Protein AF-A0A366HQK6-F1 (afdb_monomer_lite)

Structure (mmCIF, N/CA/C/O backbone):
data_AF-A0A366HQK6-F1
#
_entry.id   AF-A0A366HQK6-F1
#
loop_
_atom_site.group_PDB
_atom_site.id
_atom_site.type_symbol
_atom_site.label_atom_id
_atom_site.label_alt_id
_atom_site.label_comp_id
_atom_site.label_asym_id
_atom_site.label_entity_id
_atom_site.label_seq_id
_atom_site.pdbx_PDB_ins_code
_atom_site.Cartn_x
_atom_site.Cartn_y
_atom_site.Cartn_z
_atom_site.occupancy
_atom_site.B_iso_or_equiv
_atom_site.auth_seq_id
_atom_site.auth_comp_id
_atom_site.auth_asym_id
_atom_site.auth_atom_id
_atom_site.pdbx_PDB_model_num
ATOM 1 N N . MET A 1 1 ? 49.788 7.427 -5.543 1.00 48.91 1 MET A N 1
ATOM 2 C CA . MET A 1 1 ? 49.416 6.177 -6.242 1.00 48.91 1 MET A CA 1
ATOM 3 C C . MET A 1 1 ? 48.015 6.370 -6.822 1.00 48.91 1 MET A C 1
ATOM 5 O O . MET A 1 1 ? 47.086 6.552 -6.049 1.00 48.91 1 MET A O 1
ATOM 9 N N . ARG A 1 2 ? 47.862 6.498 -8.149 1.00 51.28 2 ARG A N 1
ATOM 10 C CA . ARG A 1 2 ? 46.547 6.696 -8.795 1.00 51.28 2 ARG A CA 1
ATOM 11 C C . ARG A 1 2 ? 45.947 5.321 -9.098 1.00 51.28 2 ARG A C 1
ATOM 13 O O . ARG A 1 2 ? 46.596 4.526 -9.769 1.00 51.28 2 ARG A O 1
ATOM 20 N N . LEU A 1 3 ? 44.752 5.033 -8.581 1.00 44.16 3 LEU A N 1
ATOM 21 C CA . LEU A 1 3 ? 44.033 3.795 -8.894 1.00 44.16 3 LEU A CA 1
ATOM 22 C C . LEU A 1 3 ? 43.680 3.768 -10.392 1.00 44.16 3 LEU A C 1
ATOM 24 O O . LEU A 1 3 ? 43.263 4.798 -10.931 1.00 44.16 3 LEU A O 1
ATOM 28 N N . PRO A 1 4 ? 43.839 2.625 -11.078 1.00 63.16 4 PRO A N 1
ATOM 29 C CA . PRO A 1 4 ? 43.526 2.535 -12.494 1.00 63.16 4 PRO A CA 1
ATOM 30 C C . PRO A 1 4 ? 42.013 2.716 -12.714 1.00 63.16 4 PRO A C 1
ATOM 32 O O . PRO A 1 4 ? 41.204 2.252 -11.904 1.00 63.16 4 PRO A O 1
ATOM 35 N N . PRO A 1 5 ? 41.597 3.358 -13.819 1.00 60.41 5 PRO A N 1
ATOM 36 C CA . PRO A 1 5 ? 40.199 3.718 -14.073 1.00 60.41 5 PRO A CA 1
ATOM 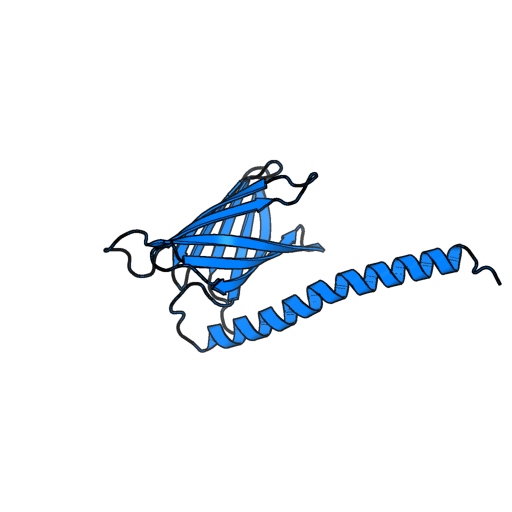37 C C . PRO A 1 5 ? 39.245 2.512 -14.111 1.00 60.41 5 PRO A C 1
ATOM 39 O O . PRO A 1 5 ? 38.062 2.658 -13.811 1.00 60.41 5 PRO A O 1
ATOM 42 N N . ALA A 1 6 ? 39.750 1.310 -14.409 1.00 58.94 6 ALA A N 1
ATOM 43 C CA . ALA A 1 6 ? 38.991 0.063 -14.321 1.00 58.94 6 ALA A CA 1
ATOM 44 C C . ALA A 1 6 ? 38.629 -0.322 -12.871 1.00 58.94 6 ALA A C 1
ATOM 46 O O . ALA A 1 6 ? 37.497 -0.733 -12.630 1.00 58.94 6 ALA A O 1
ATOM 47 N N . LEU A 1 7 ? 39.529 -0.118 -11.897 1.00 58.41 7 LEU A N 1
ATOM 48 C CA . LEU A 1 7 ? 39.236 -0.349 -10.475 1.00 58.41 7 LEU A CA 1
ATOM 49 C C . LEU A 1 7 ? 38.257 0.693 -9.919 1.00 58.41 7 LEU A C 1
ATOM 51 O O . LEU A 1 7 ? 37.382 0.335 -9.140 1.00 58.41 7 LEU A O 1
ATOM 55 N N . LEU A 1 8 ? 38.332 1.956 -10.358 1.00 58.47 8 LEU A N 1
ATOM 56 C CA . LEU A 1 8 ? 37.327 2.966 -9.991 1.00 58.47 8 LEU A CA 1
ATOM 57 C C . LEU A 1 8 ? 35.930 2.627 -10.537 1.00 58.47 8 LEU A C 1
ATOM 59 O O . LEU A 1 8 ? 34.942 2.807 -9.828 1.00 58.47 8 LEU A O 1
ATOM 63 N N . ARG A 1 9 ? 35.834 2.105 -11.769 1.00 57.88 9 ARG A N 1
ATOM 64 C CA . ARG A 1 9 ? 34.563 1.645 -12.360 1.00 57.88 9 ARG A CA 1
ATOM 65 C C . ARG A 1 9 ? 34.004 0.411 -11.649 1.00 57.88 9 ARG A C 1
ATOM 67 O O . ARG A 1 9 ? 32.801 0.353 -11.409 1.00 57.88 9 ARG A O 1
ATOM 74 N N . LEU A 1 10 ? 34.867 -0.533 -11.268 1.00 57.75 10 LEU A N 1
ATOM 75 C CA . LEU A 1 10 ? 34.478 -1.733 -10.523 1.00 57.75 10 LEU A CA 1
ATOM 76 C C . LEU A 1 10 ? 33.987 -1.387 -9.107 1.00 57.75 10 LEU A C 1
ATOM 78 O O . LEU A 1 10 ? 32.934 -1.862 -8.689 1.00 57.75 10 LEU A O 1
ATOM 82 N N . CYS A 1 11 ? 34.694 -0.500 -8.399 1.00 58.09 11 CYS A N 1
ATOM 83 C CA . CYS A 1 11 ? 34.277 -0.008 -7.086 1.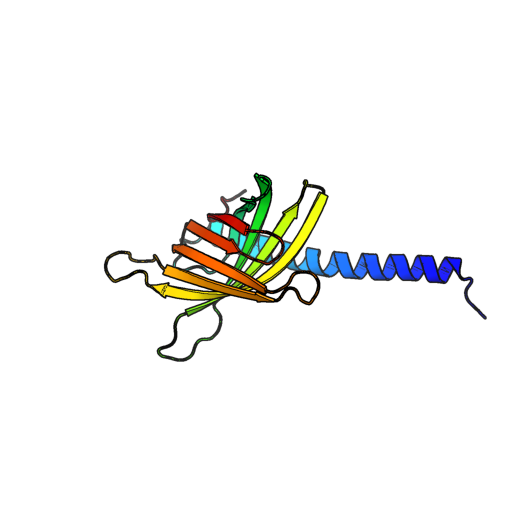00 58.09 11 CYS A CA 1
ATOM 84 C C . CYS A 1 11 ? 32.974 0.800 -7.164 1.00 58.09 11 CYS A C 1
ATOM 86 O O . CYS A 1 11 ? 32.103 0.624 -6.318 1.00 58.09 11 CYS A O 1
ATOM 88 N N . GLY A 1 12 ? 32.800 1.634 -8.195 1.00 59.91 12 GLY A N 1
ATOM 89 C CA . GLY A 1 12 ? 31.551 2.364 -8.428 1.00 59.91 12 GLY A CA 1
ATOM 90 C C . GLY A 1 12 ? 30.353 1.433 -8.654 1.00 59.91 12 GLY A C 1
ATOM 91 O O . GLY A 1 12 ? 29.305 1.623 -8.043 1.00 59.91 12 GLY A O 1
ATOM 92 N N . ALA A 1 13 ? 30.519 0.381 -9.463 1.00 60.75 13 ALA A N 1
ATOM 93 C CA . ALA A 1 13 ? 29.477 -0.622 -9.698 1.00 60.75 13 ALA A CA 1
ATOM 94 C C . ALA A 1 13 ? 29.137 -1.440 -8.435 1.00 60.75 13 ALA A C 1
ATOM 96 O O . ALA A 1 13 ? 27.965 -1.717 -8.170 1.00 60.75 13 ALA A O 1
ATOM 97 N N . LEU A 1 14 ? 30.143 -1.783 -7.622 1.00 59.16 14 LEU A N 1
ATOM 98 C CA . LEU A 1 14 ? 29.962 -2.466 -6.337 1.00 59.16 14 LEU A CA 1
ATOM 99 C C . LEU A 1 14 ? 29.201 -1.598 -5.328 1.00 59.16 14 LEU A C 1
ATOM 101 O O . LEU A 1 14 ? 28.241 -2.074 -4.727 1.00 59.16 14 LEU A O 1
ATOM 105 N N . VAL A 1 15 ? 29.562 -0.320 -5.183 1.00 59.31 15 VAL A N 1
ATOM 106 C CA . VAL A 1 15 ? 28.883 0.606 -4.259 1.00 59.31 15 VAL A CA 1
ATOM 107 C C . VAL A 1 15 ? 27.410 0.787 -4.637 1.00 59.31 15 VAL A C 1
ATOM 109 O O . VAL A 1 15 ? 26.548 0.662 -3.770 1.00 59.31 15 VAL A O 1
ATOM 112 N N . VAL A 1 16 ? 27.101 0.977 -5.926 1.00 57.09 16 VAL A N 1
ATOM 113 C CA . VAL A 1 16 ? 25.710 1.087 -6.413 1.00 57.09 16 VAL A CA 1
ATOM 114 C C . VAL A 1 16 ? 24.915 -0.201 -6.153 1.00 57.09 16 VAL A C 1
ATOM 116 O O . VAL A 1 16 ? 23.758 -0.139 -5.734 1.00 57.09 16 VAL A O 1
ATOM 119 N N . SER A 1 17 ? 25.541 -1.370 -6.322 1.00 57.50 17 SER A N 1
ATOM 120 C CA . SER A 1 17 ? 24.903 -2.671 -6.065 1.00 57.50 17 SER A CA 1
ATOM 121 C C . SER A 1 17 ? 24.591 -2.890 -4.576 1.00 57.50 17 SER A C 1
ATOM 123 O O . SER A 1 17 ? 23.511 -3.376 -4.236 1.00 57.50 17 SER A O 1
ATOM 125 N N . PHE A 1 18 ? 25.484 -2.472 -3.671 1.00 49.62 18 PHE A N 1
ATOM 126 C CA . PHE A 1 18 ? 25.254 -2.550 -2.222 1.00 49.62 18 PHE A CA 1
ATOM 127 C C . PHE A 1 18 ? 24.154 -1.592 -1.736 1.00 49.62 18 PHE A C 1
ATOM 129 O O . PHE A 1 18 ? 23.391 -1.942 -0.833 1.00 49.62 18 PHE A O 1
ATOM 136 N N . SER A 1 19 ? 24.021 -0.407 -2.343 1.00 52.16 19 SER A N 1
ATOM 137 C CA . SER A 1 19 ? 22.973 0.557 -1.978 1.00 52.16 19 SER A CA 1
ATOM 138 C C . SER A 1 19 ? 21.562 0.057 -2.321 1.00 52.16 19 SER A C 1
ATOM 140 O O . SER A 1 19 ? 20.643 0.211 -1.517 1.00 52.16 19 SER A O 1
ATOM 142 N N . LEU A 1 20 ? 21.389 -0.591 -3.478 1.00 52.28 20 LEU A N 1
ATOM 143 C CA . LEU A 1 20 ? 20.091 -1.108 -3.940 1.00 52.28 20 LEU A CA 1
ATOM 144 C C . LEU A 1 20 ? 19.616 -2.337 -3.141 1.00 52.28 20 LEU A C 1
ATOM 146 O O . LEU A 1 20 ? 18.420 -2.487 -2.873 1.00 52.28 20 LEU A O 1
ATOM 150 N N . ALA A 1 21 ? 20.547 -3.196 -2.709 1.00 57.47 21 ALA A N 1
ATOM 151 C CA . ALA A 1 21 ? 20.232 -4.360 -1.881 1.00 57.47 21 ALA A CA 1
ATOM 152 C C . ALA A 1 21 ? 19.707 -3.959 -0.490 1.00 57.47 21 ALA A C 1
ATOM 154 O O . ALA A 1 21 ? 18.772 -4.578 0.022 1.00 57.47 21 ALA A O 1
ATOM 155 N N . SER A 1 22 ? 20.254 -2.892 0.101 1.00 59.75 22 SER A N 1
ATOM 156 C CA . SER A 1 22 ? 19.903 -2.442 1.455 1.00 59.75 22 SER A CA 1
ATOM 157 C C . SER A 1 22 ? 18.419 -2.067 1.599 1.00 59.75 22 SER A C 1
ATOM 159 O O . SER A 1 22 ? 17.740 -2.524 2.523 1.00 59.75 22 SER A O 1
ATOM 161 N N . CYS A 1 23 ? 17.868 -1.323 0.632 1.00 64.50 23 CYS A N 1
ATOM 162 C CA . CYS A 1 23 ? 16.454 -0.927 0.631 1.00 64.50 23 CYS A CA 1
ATOM 163 C C . CYS A 1 23 ? 15.504 -2.133 0.538 1.00 64.50 23 CYS A C 1
ATOM 165 O O . CYS A 1 23 ? 14.473 -2.174 1.215 1.00 64.50 23 CYS A O 1
ATOM 167 N N . SER A 1 24 ? 15.870 -3.135 -0.265 1.00 76.19 24 SER A N 1
ATOM 168 C CA . SER A 1 24 ? 15.061 -4.342 -0.465 1.00 76.19 24 SER A CA 1
ATOM 169 C C . SER A 1 24 ? 15.144 -5.301 0.726 1.00 76.19 24 SER A C 1
ATOM 171 O O . SER A 1 24 ? 14.148 -5.931 1.081 1.00 76.19 24 SER A O 1
ATOM 173 N N . ILE A 1 25 ? 16.303 -5.403 1.385 1.00 80.88 25 ILE A N 1
ATOM 174 C CA . ILE A 1 25 ? 16.481 -6.238 2.585 1.00 80.88 25 ILE A CA 1
ATOM 175 C C . ILE A 1 25 ? 15.621 -5.713 3.740 1.00 80.88 25 ILE A C 1
ATOM 177 O O . ILE A 1 25 ? 14.887 -6.491 4.353 1.00 80.88 25 ILE A O 1
ATOM 181 N N . GLY A 1 26 ? 15.666 -4.401 4.003 1.00 89.31 26 GLY A N 1
ATOM 182 C CA . GLY A 1 26 ? 14.861 -3.777 5.055 1.00 89.31 26 GLY A CA 1
ATOM 183 C C . GLY A 1 26 ? 13.365 -4.000 4.836 1.00 89.31 26 GLY A C 1
ATOM 184 O O . GLY A 1 26 ? 12.679 -4.500 5.724 1.00 89.31 26 GLY A O 1
ATOM 185 N N . TYR A 1 27 ? 12.880 -3.736 3.618 1.00 93.00 27 TYR A N 1
ATOM 186 C CA . TYR A 1 27 ? 11.480 -3.971 3.265 1.00 93.00 27 TYR A CA 1
ATOM 187 C C . TYR A 1 27 ? 11.056 -5.428 3.460 1.00 93.00 27 TYR A C 1
ATOM 189 O O . TYR A 1 27 ? 10.026 -5.691 4.069 1.00 93.00 27 TYR A O 1
ATOM 197 N N . ASN A 1 28 ? 11.844 -6.387 2.967 1.00 92.88 28 ASN A N 1
ATOM 198 C CA . ASN A 1 28 ? 11.486 -7.802 3.048 1.00 92.88 28 ASN A CA 1
ATOM 199 C C . ASN A 1 28 ? 11.421 -8.316 4.490 1.00 92.88 28 ASN A C 1
ATOM 201 O O . ASN A 1 28 ? 10.573 -9.152 4.801 1.00 92.88 28 ASN A O 1
ATOM 205 N N . ARG A 1 29 ? 12.301 -7.829 5.370 1.00 94.00 29 ARG A N 1
ATOM 206 C CA . ARG A 1 29 ? 12.242 -8.146 6.801 1.00 94.00 29 ARG A CA 1
ATOM 207 C C . ARG A 1 29 ? 10.959 -7.594 7.423 1.00 94.00 29 ARG A C 1
ATOM 209 O O . ARG A 1 29 ? 10.231 -8.352 8.057 1.00 94.00 29 ARG A O 1
ATOM 216 N N . ASP A 1 30 ? 10.672 -6.312 7.204 1.00 95.25 30 ASP A N 1
ATOM 217 C CA . ASP A 1 30 ? 9.486 -5.653 7.761 1.00 95.25 30 ASP A CA 1
ATOM 218 C C . ASP A 1 30 ? 8.193 -6.302 7.227 1.00 95.25 30 ASP A C 1
ATOM 220 O O . ASP A 1 30 ? 7.245 -6.527 7.976 1.00 95.25 30 ASP A O 1
ATOM 224 N N . TRP A 1 31 ? 8.186 -6.689 5.947 1.00 95.62 31 TRP A N 1
ATOM 225 C CA . TRP A 1 31 ? 7.087 -7.408 5.302 1.00 95.62 31 TRP A CA 1
ATOM 226 C C . TRP A 1 31 ? 6.810 -8.752 5.974 1.00 95.62 31 TRP A C 1
ATOM 228 O O . TRP A 1 31 ? 5.660 -9.057 6.275 1.00 95.62 31 TRP A O 1
ATOM 238 N N . LYS A 1 32 ? 7.851 -9.559 6.222 1.00 93.94 32 LYS A N 1
ATOM 239 C CA . LYS A 1 32 ? 7.702 -10.861 6.892 1.00 93.94 32 LYS A CA 1
ATOM 240 C C . LYS A 1 32 ? 7.116 -10.704 8.293 1.00 93.94 32 LYS A C 1
ATOM 242 O O . LYS A 1 32 ? 6.238 -11.477 8.658 1.00 93.94 32 LYS A O 1
ATOM 247 N N . ALA A 1 33 ? 7.580 -9.708 9.047 1.00 92.94 33 ALA A N 1
ATOM 248 C CA . ALA A 1 33 ? 7.062 -9.426 10.381 1.00 92.94 33 ALA A CA 1
ATOM 249 C C . ALA A 1 33 ? 5.579 -9.021 10.337 1.00 92.94 33 ALA A C 1
ATOM 251 O O . ALA A 1 33 ? 4.765 -9.617 11.034 1.00 92.94 33 ALA A O 1
ATOM 252 N N . ALA A 1 34 ? 5.215 -8.072 9.469 1.00 93.81 34 ALA A N 1
ATOM 253 C CA . ALA A 1 34 ? 3.831 -7.624 9.323 1.00 93.81 34 ALA A CA 1
ATOM 254 C C . ALA A 1 34 ? 2.894 -8.752 8.849 1.00 93.81 34 ALA A C 1
ATOM 256 O O . ALA A 1 34 ? 1.807 -8.923 9.392 1.00 93.81 34 ALA A O 1
ATOM 257 N N . ALA A 1 35 ? 3.330 -9.563 7.879 1.00 92.75 35 ALA A N 1
ATOM 258 C CA . ALA A 1 35 ? 2.537 -10.677 7.363 1.00 92.75 35 ALA A CA 1
ATOM 259 C C . ALA A 1 35 ? 2.335 -11.797 8.398 1.00 92.75 35 ALA A C 1
ATOM 261 O O . ALA A 1 35 ? 1.270 -12.405 8.429 1.00 92.75 35 ALA A O 1
ATOM 262 N N . ALA A 1 36 ? 3.328 -12.062 9.255 1.00 89.38 36 ALA A N 1
ATOM 263 C CA . ALA A 1 36 ? 3.194 -13.040 10.335 1.00 89.38 36 ALA A CA 1
ATOM 264 C C . ALA A 1 36 ? 2.182 -12.588 11.401 1.00 89.38 36 ALA A C 1
ATOM 266 O O . ALA A 1 36 ? 1.380 -13.396 11.864 1.00 89.38 36 ALA A O 1
ATOM 267 N N . THR A 1 37 ? 2.180 -11.300 11.757 1.00 85.19 37 THR A N 1
ATOM 268 C CA . THR A 1 37 ? 1.192 -10.731 12.685 1.00 85.19 37 THR A CA 1
ATOM 269 C C . THR A 1 37 ? -0.229 -10.859 12.132 1.00 85.19 37 THR A C 1
ATOM 271 O O . THR A 1 37 ? -1.100 -11.409 12.808 1.00 85.19 37 THR A O 1
ATOM 274 N N . ASP A 1 38 ? -0.453 -10.441 10.882 1.00 85.06 38 ASP A N 1
ATOM 275 C CA . ASP A 1 38 ? -1.776 -10.480 10.238 1.00 85.06 38 ASP A CA 1
ATOM 276 C C . ASP A 1 38 ? -2.310 -11.906 10.030 1.00 85.06 38 ASP A C 1
ATOM 278 O O . ASP A 1 38 ? -3.518 -12.107 9.947 1.00 85.06 38 ASP A O 1
ATOM 282 N N . ALA A 1 39 ? -1.433 -12.913 9.981 1.00 79.19 39 ALA A N 1
ATOM 283 C CA . ALA A 1 39 ? -1.841 -14.315 9.910 1.00 79.19 39 ALA A CA 1
ATOM 284 C C . ALA A 1 39 ? -2.485 -14.835 11.210 1.00 79.19 39 ALA A C 1
ATOM 286 O O . ALA A 1 39 ? -3.139 -15.876 11.192 1.00 79.19 39 ALA A O 1
ATOM 287 N N . THR A 1 40 ? -2.288 -14.143 12.336 1.00 78.12 40 THR A N 1
ATOM 288 C CA . THR A 1 40 ? -2.720 -14.612 13.666 1.00 78.12 40 THR A CA 1
ATOM 289 C C . THR A 1 40 ? -3.762 -13.719 14.328 1.00 78.12 40 THR A C 1
ATOM 291 O O . THR A 1 40 ? -4.499 -14.184 15.196 1.00 78.12 40 THR A O 1
ATOM 294 N N . LEU A 1 41 ? -3.850 -12.452 13.923 1.00 79.94 41 LEU A N 1
ATOM 295 C CA . LEU A 1 41 ? -4.757 -11.473 14.509 1.00 79.94 41 LEU A CA 1
ATOM 296 C C . LEU A 1 41 ? -5.867 -11.105 13.531 1.00 79.94 41 LEU A C 1
ATOM 298 O O . LEU A 1 41 ? -5.633 -10.914 12.340 1.00 79.94 41 LEU A O 1
ATOM 302 N N . LEU A 1 42 ? -7.084 -10.942 14.053 1.00 83.94 42 LEU A N 1
ATOM 303 C CA . LEU A 1 42 ? -8.167 -10.357 13.272 1.00 83.94 42 LEU A CA 1
ATOM 304 C C . LEU A 1 42 ? -7.844 -8.877 13.001 1.00 83.94 42 LEU A C 1
ATOM 306 O O . LEU A 1 42 ? -7.634 -8.122 13.958 1.00 83.94 42 LEU A O 1
ATOM 310 N N . PRO A 1 43 ? -7.811 -8.438 11.731 1.00 85.25 43 PRO A N 1
ATOM 311 C CA . PRO A 1 43 ? -7.507 -7.056 11.416 1.00 85.25 43 PRO A CA 1
ATOM 312 C C . PRO A 1 43 ? -8.659 -6.154 11.859 1.00 85.25 43 PRO A C 1
ATOM 314 O O . PRO A 1 43 ? -9.824 -6.404 11.548 1.00 85.25 43 PRO A O 1
ATOM 317 N N . LYS A 1 44 ? -8.314 -5.091 12.585 1.00 87.81 44 LYS A N 1
ATOM 318 C CA . LYS A 1 44 ? -9.260 -4.114 13.152 1.00 87.81 44 LYS A CA 1
ATOM 319 C C . LYS A 1 44 ? -9.320 -2.801 12.364 1.00 87.81 44 LYS A C 1
ATOM 321 O O . LYS A 1 44 ? -10.306 -2.078 12.439 1.00 87.81 44 LYS A O 1
ATOM 326 N N . ASP A 1 45 ? -8.264 -2.503 11.619 1.00 91.69 45 ASP A N 1
ATOM 327 C CA . ASP A 1 45 ? -8.065 -1.283 10.841 1.00 91.69 45 ASP A CA 1
ATOM 328 C C . ASP A 1 45 ? -7.241 -1.613 9.582 1.00 91.69 45 ASP A C 1
ATOM 330 O O . ASP A 1 45 ? -7.212 -2.766 9.139 1.00 91.69 45 ASP A O 1
ATOM 334 N N . LEU A 1 46 ? -6.619 -0.605 8.964 1.00 95.12 46 LEU A N 1
ATOM 335 C CA . LEU A 1 46 ? -5.823 -0.777 7.750 1.00 95.12 46 LEU A CA 1
ATOM 336 C C . LEU A 1 46 ? -4.359 -1.153 8.010 1.00 95.12 46 LEU A C 1
ATOM 338 O O . LEU A 1 46 ? -3.670 -1.506 7.055 1.00 95.12 46 LEU A O 1
ATOM 342 N N . GLU A 1 47 ? -3.868 -1.088 9.250 1.00 95.69 47 GLU A N 1
ATOM 343 C CA . GLU A 1 47 ? -2.464 -1.370 9.562 1.00 95.69 47 GLU A CA 1
ATOM 344 C C . GLU A 1 47 ? -2.105 -2.821 9.248 1.00 95.69 47 GLU A C 1
ATOM 346 O O . GLU A 1 47 ? -2.963 -3.702 9.298 1.00 95.69 47 GLU A O 1
ATOM 351 N N . GLY A 1 48 ? -0.840 -3.071 8.913 1.00 95.62 48 GLY A N 1
ATOM 352 C CA . GLY A 1 48 ? -0.319 -4.411 8.648 1.00 95.62 48 GLY A CA 1
ATOM 353 C C . GLY A 1 48 ? 0.050 -4.656 7.187 1.00 95.62 48 GLY A C 1
ATOM 354 O O . GLY A 1 48 ? 0.361 -3.733 6.428 1.00 95.62 48 GLY A O 1
ATOM 355 N N . ALA A 1 49 ? 0.091 -5.929 6.809 1.00 96.56 49 ALA A N 1
ATOM 356 C CA . ALA A 1 49 ? 0.533 -6.378 5.501 1.00 96.56 49 ALA A CA 1
ATOM 357 C C . ALA A 1 49 ? -0.636 -6.541 4.523 1.00 96.56 49 ALA A C 1
ATOM 359 O O . ALA A 1 49 ? -1.708 -7.051 4.844 1.00 96.56 49 ALA A O 1
ATOM 360 N N . TRP A 1 50 ? -0.377 -6.175 3.273 1.00 97.31 50 TRP A N 1
ATOM 361 C CA . TRP A 1 50 ? -1.335 -6.261 2.178 1.00 97.31 50 TRP A CA 1
ATOM 362 C C . TRP A 1 50 ? -0.682 -6.853 0.940 1.00 97.31 50 TRP A C 1
ATOM 364 O O . TRP A 1 50 ? 0.398 -6.426 0.540 1.00 97.31 50 TRP A O 1
ATOM 374 N N . THR A 1 51 ? -1.341 -7.814 0.300 1.00 97.31 51 THR A N 1
ATOM 375 C CA . THR A 1 51 ? -0.876 -8.457 -0.933 1.00 97.31 51 THR A CA 1
ATOM 376 C C . THR A 1 51 ? -1.953 -8.402 -2.008 1.00 97.31 51 THR A C 1
ATOM 378 O O . THR A 1 51 ? -3.146 -8.494 -1.720 1.00 97.31 51 THR A O 1
ATOM 381 N N . GLY A 1 52 ? -1.545 -8.261 -3.261 1.00 97.06 52 GLY A N 1
ATOM 382 C CA . GLY A 1 52 ? -2.471 -8.101 -4.368 1.00 97.06 52 GLY A CA 1
ATOM 383 C C . GLY A 1 52 ? -1.773 -7.824 -5.686 1.00 97.06 52 GLY A C 1
ATOM 384 O O . GLY A 1 52 ? -0.633 -8.241 -5.906 1.00 97.06 52 GLY A O 1
ATOM 385 N N . THR A 1 53 ? -2.466 -7.106 -6.563 1.00 97.56 53 THR A N 1
ATOM 386 C CA . THR A 1 53 ? -1.968 -6.762 -7.895 1.00 97.56 53 THR A CA 1
ATOM 387 C C . THR A 1 53 ? -2.225 -5.307 -8.239 1.00 97.56 53 THR A C 1
ATOM 389 O O . THR A 1 53 ? -3.225 -4.729 -7.814 1.00 97.56 53 THR A O 1
ATOM 392 N N . TRP A 1 54 ? -1.352 -4.753 -9.074 1.00 96.88 54 TRP A N 1
ATOM 393 C CA . TRP A 1 54 ? -1.647 -3.553 -9.848 1.00 96.88 54 TRP A CA 1
ATOM 394 C C . TRP A 1 54 ? -1.932 -3.944 -11.300 1.00 96.88 54 TRP A C 1
ATOM 396 O O . TRP A 1 54 ? -1.374 -4.928 -11.795 1.00 96.88 54 TRP A O 1
ATOM 406 N N . LYS A 1 55 ? -2.792 -3.184 -11.978 1.00 97.25 55 LYS A N 1
ATOM 407 C CA . LYS A 1 55 ? -3.082 -3.339 -13.407 1.00 97.25 55 LYS A CA 1
ATOM 408 C C . LYS A 1 55 ? -3.250 -1.971 -14.063 1.00 97.25 55 LYS A C 1
ATOM 410 O O . LYS A 1 55 ? -4.112 -1.206 -13.638 1.00 97.25 55 LYS A O 1
ATOM 415 N N . SER A 1 56 ? -2.492 -1.717 -15.125 1.00 95.44 56 SER A N 1
ATOM 416 C CA . SER A 1 56 ? -2.666 -0.563 -16.003 1.00 95.44 56 SER A CA 1
ATOM 417 C C . SER A 1 56 ? -3.943 -0.699 -16.832 1.00 95.44 56 SER A C 1
ATOM 419 O O . SER A 1 56 ? -4.236 -1.748 -17.411 1.00 95.44 56 SER A O 1
ATOM 421 N N . ASN A 1 57 ? -4.690 0.397 -16.925 1.00 94.88 57 ASN A N 1
ATOM 422 C CA . ASN A 1 57 ? -5.820 0.547 -17.836 1.00 94.88 57 ASN A CA 1
ATOM 423 C C . ASN A 1 57 ? -5.387 1.051 -19.225 1.00 94.88 57 ASN A C 1
ATOM 425 O O . ASN A 1 57 ? -6.231 1.139 -20.112 1.00 94.88 57 ASN A O 1
ATOM 429 N N . HIS A 1 58 ? -4.117 1.428 -19.409 1.00 90.06 58 HIS A N 1
ATOM 430 C CA . HIS A 1 58 ? -3.582 1.894 -20.688 1.00 90.06 58 HIS A CA 1
ATOM 431 C C . HIS A 1 58 ? -3.165 0.725 -21.588 1.00 90.06 58 HIS A C 1
ATOM 433 O O . HIS A 1 58 ? -3.603 0.651 -22.732 1.00 90.06 58 HIS A O 1
ATOM 439 N N . ASP A 1 59 ? -2.355 -0.200 -21.069 1.00 88.12 59 ASP A N 1
ATOM 440 C CA . ASP A 1 59 ? -1.763 -1.297 -21.852 1.00 88.12 59 ASP A CA 1
ATOM 441 C C . ASP A 1 59 ? -2.062 -2.696 -21.283 1.00 88.12 59 ASP A C 1
ATOM 443 O O . ASP A 1 59 ? -1.687 -3.711 -21.869 1.00 88.12 59 ASP A O 1
ATOM 447 N N . GLY A 1 60 ? -2.767 -2.772 -20.150 1.00 91.00 60 GLY A N 1
ATOM 448 C CA . GLY A 1 60 ? -3.104 -4.035 -19.499 1.00 91.00 60 GLY A CA 1
ATOM 449 C C . GLY A 1 60 ? -1.936 -4.697 -18.769 1.00 91.00 60 GLY A C 1
ATOM 450 O O . GLY A 1 60 ? -2.133 -5.779 -18.201 1.00 91.00 60 GLY A O 1
ATOM 451 N N . HIS A 1 61 ? -0.752 -4.071 -18.735 1.00 93.75 61 HIS A N 1
ATOM 452 C CA . HIS A 1 61 ? 0.347 -4.542 -17.908 1.00 93.75 61 HIS A CA 1
ATOM 453 C C . HIS A 1 61 ? -0.096 -4.631 -16.453 1.00 93.75 61 HIS A C 1
ATOM 455 O O . HIS A 1 61 ? -0.901 -3.844 -15.957 1.00 93.75 61 HIS A O 1
ATOM 461 N N . LYS A 1 62 ? 0.424 -5.642 -15.770 1.00 95.50 62 LYS A N 1
ATOM 462 C CA . LYS A 1 62 ? 0.090 -5.931 -14.385 1.00 95.50 62 LYS A CA 1
ATOM 463 C C . LYS A 1 62 ? 1.274 -6.559 -13.686 1.00 95.50 62 LYS A C 1
ATOM 465 O O . LYS A 1 62 ? 2.169 -7.116 -14.324 1.00 95.50 62 LYS A O 1
ATOM 470 N N . GLY A 1 63 ? 1.228 -6.534 -12.368 1.00 95.31 63 GLY A N 1
ATOM 471 C CA . GLY A 1 63 ? 2.217 -7.203 -11.547 1.00 95.31 63 GLY A CA 1
ATOM 472 C C . GLY A 1 63 ? 1.753 -7.363 -10.115 1.00 95.31 63 GLY A C 1
ATOM 473 O O . GLY A 1 63 ? 0.687 -6.886 -9.721 1.00 95.31 63 GLY A O 1
ATOM 474 N N . ASN A 1 64 ? 2.579 -8.048 -9.332 1.00 96.69 64 ASN A N 1
ATOM 475 C CA . ASN A 1 64 ? 2.339 -8.204 -7.907 1.00 96.69 64 ASN A CA 1
ATOM 476 C C . ASN A 1 64 ? 2.551 -6.869 -7.200 1.00 96.69 64 ASN A C 1
ATOM 478 O O . ASN A 1 64 ? 3.487 -6.125 -7.519 1.00 96.69 64 ASN A O 1
ATOM 482 N N . LEU A 1 65 ? 1.700 -6.619 -6.214 1.00 97.00 65 LEU A N 1
ATOM 483 C CA . LEU A 1 65 ? 1.752 -5.464 -5.341 1.00 97.00 65 LEU A CA 1
ATO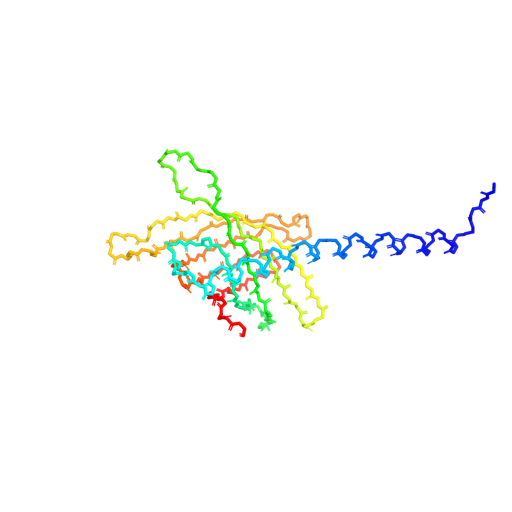M 484 C C . LEU A 1 65 ? 1.695 -5.935 -3.891 1.00 97.00 65 LEU A C 1
ATOM 486 O O . LEU A 1 65 ? 0.789 -6.664 -3.490 1.00 97.00 65 LEU A O 1
ATOM 490 N N . ARG A 1 66 ? 2.672 -5.503 -3.104 1.00 97.38 66 ARG A N 1
ATOM 491 C CA . ARG A 1 66 ? 2.677 -5.635 -1.647 1.00 97.38 66 ARG A CA 1
ATOM 492 C C . ARG A 1 66 ? 2.605 -4.255 -1.020 1.00 97.38 66 ARG A C 1
ATOM 494 O O . ARG A 1 66 ? 3.104 -3.306 -1.617 1.00 97.38 66 ARG A O 1
ATOM 501 N N . ALA A 1 67 ? 2.034 -4.142 0.171 1.00 97.56 67 ALA A N 1
ATOM 502 C CA . ALA A 1 67 ? 2.137 -2.938 0.983 1.00 97.56 67 ALA A CA 1
ATOM 503 C C . ALA A 1 67 ? 2.289 -3.271 2.466 1.00 97.56 67 ALA A C 1
ATOM 505 O O . ALA A 1 67 ? 1.665 -4.202 2.969 1.00 97.56 67 ALA A O 1
ATOM 506 N N . ILE A 1 68 ? 3.104 -2.480 3.157 1.00 97.75 68 ILE A N 1
ATOM 507 C CA . ILE A 1 68 ? 3.124 -2.428 4.619 1.00 97.75 68 ILE A CA 1
ATOM 508 C C . ILE A 1 68 ? 2.481 -1.102 5.002 1.00 97.75 68 ILE A C 1
ATOM 510 O O . ILE A 1 68 ? 2.970 -0.047 4.588 1.00 97.75 68 ILE A O 1
ATOM 514 N N . VAL A 1 69 ? 1.383 -1.170 5.744 1.00 97.69 69 VAL A N 1
ATOM 515 C CA . VAL A 1 69 ? 0.575 -0.015 6.128 1.00 97.69 69 VAL A CA 1
ATOM 516 C C . VAL A 1 69 ? 0.795 0.283 7.600 1.00 97.69 69 VAL A C 1
ATOM 518 O O . VAL A 1 69 ? 0.662 -0.599 8.446 1.00 97.69 69 VAL A O 1
ATOM 521 N N . THR A 1 70 ? 1.129 1.534 7.896 1.00 97.25 70 THR A N 1
ATOM 522 C CA . THR A 1 70 ? 1.317 2.035 9.263 1.00 97.25 70 THR A CA 1
ATOM 523 C C . THR A 1 70 ? 0.453 3.263 9.473 1.00 97.25 70 THR A C 1
ATOM 525 O O . THR A 1 70 ? 0.464 4.162 8.623 1.00 97.25 70 THR A O 1
ATOM 528 N N . LYS A 1 71 ? -0.261 3.335 10.596 1.00 96.62 71 LYS A N 1
ATOM 529 C CA . LYS A 1 71 ? -1.035 4.524 10.947 1.00 96.62 71 LYS A CA 1
ATOM 530 C C . LYS A 1 71 ? -0.093 5.677 11.298 1.00 96.62 71 LYS A C 1
ATOM 532 O O . LYS A 1 71 ? 0.912 5.496 11.982 1.00 96.62 71 LYS A O 1
ATOM 537 N N . LEU A 1 72 ? -0.399 6.862 10.784 1.00 96.62 72 LEU A N 1
ATOM 538 C CA . LEU A 1 72 ? 0.336 8.092 11.058 1.00 96.62 72 LEU A CA 1
ATOM 539 C C . LEU A 1 72 ? -0.365 8.893 12.162 1.00 96.62 72 LEU A C 1
ATOM 541 O O . LEU A 1 72 ? -1.591 8.819 12.283 1.00 96.62 72 LEU A O 1
ATOM 545 N N . PRO A 1 73 ? 0.379 9.692 12.948 1.00 95.19 73 PRO A N 1
ATOM 546 C CA . PRO A 1 73 ? -0.221 10.622 13.892 1.00 95.19 73 PRO A CA 1
ATOM 547 C C . PRO A 1 73 ? -1.151 11.612 13.185 1.00 95.19 73 PRO A C 1
ATOM 549 O O . PRO A 1 73 ? -0.775 12.240 12.194 1.00 95.19 73 PRO A O 1
ATOM 552 N N . THR A 1 74 ? -2.351 11.785 13.728 1.00 93.00 74 THR A N 1
ATOM 553 C CA . THR A 1 74 ? -3.352 12.734 13.235 1.00 93.00 74 THR A CA 1
ATOM 554 C C . THR A 1 74 ? -3.852 13.616 14.365 1.00 93.00 74 THR A C 1
ATOM 556 O O . THR A 1 74 ? -4.005 13.179 15.506 1.00 93.00 74 THR A O 1
ATOM 559 N N . ALA A 1 75 ? -4.076 14.894 14.058 1.00 91.06 75 ALA A N 1
ATOM 560 C CA . ALA A 1 75 ? -4.658 15.824 15.014 1.00 91.06 75 ALA A CA 1
ATOM 561 C C . ALA A 1 75 ? -6.122 15.453 15.298 1.00 91.06 75 ALA A C 1
ATOM 563 O O . ALA A 1 75 ? -6.827 14.939 14.427 1.00 91.06 75 ALA A O 1
ATOM 564 N N . ALA A 1 76 ? -6.593 15.751 16.510 1.00 90.75 76 ALA A N 1
ATOM 565 C CA . ALA A 1 76 ? -7.984 15.521 16.878 1.00 90.75 76 ALA A CA 1
ATOM 566 C C . ALA A 1 76 ? -8.937 16.231 15.896 1.00 90.75 76 ALA A C 1
ATOM 568 O O . ALA A 1 76 ? -8.747 17.401 15.565 1.00 90.75 76 ALA A O 1
ATOM 569 N N . GLY A 1 77 ? -9.957 15.511 15.424 1.00 89.38 77 GLY A N 1
ATOM 570 C CA . GLY A 1 77 ? -10.933 16.022 14.455 1.00 89.38 77 GLY A CA 1
ATOM 571 C C . GLY A 1 77 ? -10.492 15.972 12.987 1.00 89.38 77 GLY A C 1
ATOM 572 O O . GLY A 1 77 ? -11.276 16.365 12.127 1.00 89.38 77 GLY A O 1
ATOM 573 N N . GLN A 1 78 ? -9.285 15.485 12.680 1.00 92.81 78 GLN A N 1
ATOM 574 C CA . GLN A 1 78 ? -8.842 15.230 11.305 1.00 92.81 78 GLN A CA 1
ATOM 575 C C . GLN A 1 78 ? -9.095 13.769 10.892 1.00 92.81 78 GLN A C 1
ATOM 577 O O . GLN A 1 78 ? -9.151 12.897 11.764 1.00 92.81 78 GLN A O 1
ATOM 582 N N . PRO A 1 79 ? -9.230 13.481 9.582 1.00 92.31 79 PRO A N 1
ATOM 583 C CA . PRO A 1 79 ? -9.266 12.110 9.081 1.00 92.31 79 PRO A CA 1
ATOM 584 C C . PRO A 1 79 ? -8.024 11.322 9.497 1.00 92.31 79 PRO A C 1
ATOM 586 O O . PRO A 1 79 ? -6.939 11.891 9.632 1.00 92.31 79 PRO A O 1
ATOM 589 N N . ASP A 1 80 ? -8.175 10.006 9.649 1.00 94.88 80 ASP A N 1
ATOM 590 C CA . ASP A 1 80 ? -7.039 9.117 9.877 1.00 94.88 80 ASP A CA 1
ATOM 591 C C . ASP A 1 80 ? -6.063 9.188 8.694 1.00 94.88 80 ASP A C 1
ATOM 593 O O . ASP A 1 80 ? -6.476 9.275 7.536 1.00 94.88 80 ASP A O 1
ATOM 597 N N . LYS A 1 81 ? -4.763 9.104 8.985 1.00 96.81 81 LYS A N 1
ATOM 598 C CA . LYS A 1 81 ? -3.697 9.078 7.983 1.00 96.81 81 LYS A CA 1
ATOM 599 C C . LYS A 1 81 ? -2.913 7.789 8.095 1.00 96.81 81 LYS A C 1
ATOM 601 O O . LYS A 1 81 ? -2.660 7.296 9.190 1.00 96.81 81 LYS A O 1
ATOM 606 N N . TYR A 1 82 ? -2.502 7.266 6.953 1.00 97.31 82 TYR A N 1
ATOM 607 C CA . TYR A 1 82 ? -1.741 6.033 6.848 1.00 97.31 82 TYR A CA 1
ATOM 608 C C . TYR A 1 82 ? -0.609 6.219 5.847 1.00 97.31 82 TYR A C 1
ATOM 610 O O . TYR A 1 82 ? -0.796 6.816 4.790 1.00 97.31 82 TYR A O 1
ATOM 618 N N . ASN A 1 83 ? 0.557 5.661 6.152 1.00 97.44 83 ASN A N 1
ATOM 619 C CA . ASN A 1 83 ? 1.638 5.521 5.187 1.00 97.44 83 ASN A CA 1
ATOM 620 C C . ASN A 1 83 ? 1.601 4.110 4.606 1.00 97.44 83 ASN A C 1
ATOM 622 O O . ASN A 1 83 ? 1.673 3.125 5.341 1.00 97.44 83 ASN A O 1
ATOM 626 N N . PHE A 1 84 ? 1.517 4.027 3.284 1.00 97.19 84 PHE A N 1
ATOM 627 C CA . PHE A 1 84 ? 1.571 2.786 2.534 1.00 97.19 84 PHE A CA 1
ATOM 628 C C . PHE A 1 84 ? 2.954 2.660 1.904 1.00 97.19 84 PHE A C 1
ATOM 630 O O . PHE A 1 84 ? 3.309 3.398 0.983 1.00 97.19 84 PHE A O 1
ATOM 637 N N . ARG A 1 85 ? 3.738 1.694 2.385 1.00 97.31 85 ARG A N 1
ATOM 638 C CA . ARG A 1 85 ? 5.019 1.314 1.782 1.00 97.31 85 ARG A CA 1
ATOM 639 C C . ARG A 1 85 ? 4.766 0.230 0.742 1.00 97.31 85 ARG A C 1
ATOM 641 O O . ARG A 1 85 ? 4.782 -0.962 1.062 1.00 97.31 85 ARG A O 1
ATOM 648 N N . TYR A 1 86 ? 4.500 0.631 -0.491 1.00 96.12 86 TYR A N 1
ATOM 649 C CA . TYR A 1 86 ? 4.266 -0.280 -1.602 1.00 96.12 86 TYR A CA 1
ATOM 650 C C . TYR A 1 86 ? 5.563 -0.914 -2.095 1.00 96.12 86 TYR A C 1
ATOM 652 O O . TYR A 1 86 ? 6.589 -0.248 -2.174 1.00 96.12 86 TYR A O 1
ATOM 660 N N . HIS A 1 87 ? 5.495 -2.180 -2.488 1.00 96.06 87 HIS A N 1
ATOM 661 C CA . HIS A 1 87 ? 6.494 -2.861 -3.298 1.00 96.06 87 HIS A CA 1
ATOM 662 C C . HIS A 1 87 ? 5.796 -3.465 -4.515 1.00 96.06 87 HIS A C 1
ATOM 664 O O . HIS A 1 87 ? 5.074 -4.463 -4.408 1.00 96.06 87 HIS A O 1
ATOM 670 N N . ALA A 1 88 ? 6.008 -2.846 -5.670 1.00 94.06 88 ALA A N 1
ATOM 671 C CA . ALA A 1 88 ? 5.433 -3.261 -6.940 1.00 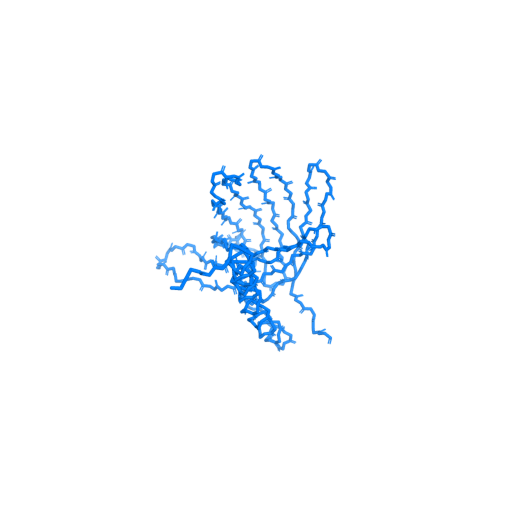94.06 88 ALA A CA 1
ATOM 672 C C . ALA A 1 88 ? 6.466 -4.026 -7.773 1.00 94.06 88 ALA A C 1
ATOM 674 O O . ALA A 1 88 ? 7.675 -3.861 -7.604 1.00 94.06 88 ALA A O 1
ATOM 675 N N . THR A 1 89 ? 5.974 -4.884 -8.662 1.00 93.62 89 THR A N 1
ATOM 676 C CA . THR A 1 89 ? 6.793 -5.658 -9.604 1.00 93.62 89 THR A CA 1
ATOM 677 C C . THR A 1 89 ? 6.325 -5.420 -11.034 1.00 93.62 89 THR A C 1
ATOM 679 O O . THR A 1 89 ? 5.126 -5.288 -11.264 1.00 93.62 89 THR A O 1
ATOM 682 N N . TRP A 1 90 ? 7.249 -5.398 -11.992 1.00 90.81 90 TRP A N 1
ATOM 683 C CA . TRP A 1 90 ? 6.978 -5.220 -13.420 1.00 90.81 90 TRP A CA 1
ATOM 684 C C . TRP A 1 90 ? 7.701 -6.293 -14.226 1.00 90.81 90 TRP A C 1
ATOM 686 O O . TRP A 1 90 ? 8.873 -6.582 -13.972 1.00 90.81 90 TRP A O 1
ATOM 696 N N . ALA A 1 91 ? 6.991 -6.888 -15.191 1.00 84.88 91 ALA A N 1
ATOM 697 C CA . ALA A 1 91 ? 7.510 -7.928 -16.087 1.00 84.88 91 ALA A CA 1
ATOM 698 C C . ALA A 1 91 ? 8.251 -9.080 -15.367 1.00 84.88 91 ALA A C 1
ATOM 700 O O . ALA A 1 91 ? 9.115 -9.726 -15.948 1.00 84.88 91 ALA A O 1
ATOM 701 N N . ASN A 1 92 ? 7.938 -9.318 -14.087 1.00 77.19 92 ASN A N 1
ATOM 702 C CA . ASN A 1 92 ? 8.596 -10.271 -13.181 1.00 77.19 92 ASN A CA 1
ATOM 703 C C . ASN A 1 92 ? 10.111 -10.079 -12.952 1.00 77.19 92 ASN A C 1
ATOM 705 O O . ASN A 1 92 ? 10.702 -10.869 -12.223 1.00 77.19 92 ASN A O 1
ATOM 709 N N . ILE A 1 93 ? 10.736 -9.048 -13.528 1.00 80.38 93 ILE A N 1
ATOM 710 C CA . ILE A 1 93 ? 12.189 -8.811 -13.446 1.00 80.38 93 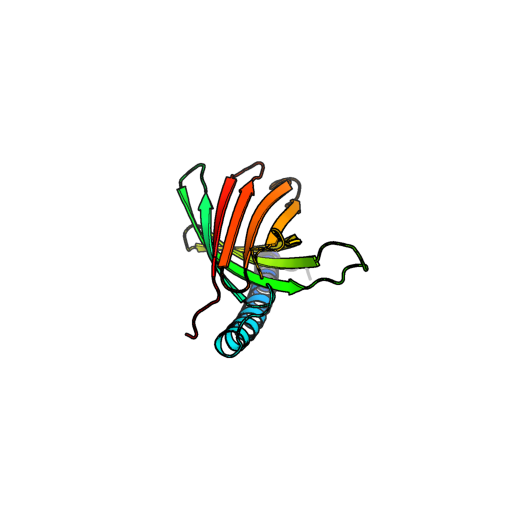ILE A CA 1
ATOM 711 C C . ILE A 1 93 ? 12.551 -7.523 -12.707 1.00 80.38 93 ILE A C 1
ATOM 713 O O . ILE A 1 93 ? 13.644 -7.418 -12.156 1.00 80.38 93 ILE A O 1
ATOM 717 N N . LEU A 1 94 ? 11.646 -6.544 -12.685 1.00 88.00 94 LEU A N 1
ATOM 718 C CA . LEU A 1 94 ? 11.862 -5.263 -12.028 1.00 88.00 94 LEU A CA 1
ATOM 719 C C . LEU A 1 94 ? 10.958 -5.152 -10.809 1.00 88.00 94 LEU A C 1
ATOM 721 O O . LEU A 1 94 ? 9.810 -5.600 -10.825 1.00 88.00 94 LEU A O 1
ATOM 725 N N . SER A 1 95 ? 11.462 -4.510 -9.763 1.00 91.38 95 SER A N 1
ATOM 726 C CA . SER A 1 95 ? 10.664 -4.125 -8.610 1.00 91.38 95 SER A CA 1
ATOM 727 C C . SER A 1 95 ? 11.096 -2.773 -8.065 1.00 91.38 95 SER A C 1
ATOM 729 O O . SER A 1 95 ? 12.161 -2.250 -8.392 1.00 91.38 95 SER A O 1
ATOM 731 N N . GLY A 1 96 ? 10.224 -2.183 -7.258 1.00 90.00 96 GLY A N 1
ATOM 732 C CA . GLY A 1 96 ? 10.401 -0.834 -6.754 1.00 90.00 96 GLY A CA 1
ATOM 733 C C . GLY A 1 96 ? 9.548 -0.606 -5.524 1.00 90.00 96 GLY A C 1
ATOM 734 O O . GLY A 1 96 ? 8.444 -1.143 -5.414 1.00 90.00 96 GLY A O 1
ATOM 735 N N . ILE A 1 97 ? 10.089 0.188 -4.601 1.00 92.69 97 ILE A N 1
ATOM 736 C CA . ILE A 1 97 ? 9.424 0.561 -3.357 1.00 92.69 97 ILE A CA 1
ATOM 737 C C . ILE A 1 97 ? 8.970 2.013 -3.461 1.00 92.69 97 ILE A C 1
ATOM 739 O O . ILE A 1 97 ? 9.769 2.889 -3.789 1.00 92.69 97 ILE A O 1
ATOM 743 N N . ILE A 1 98 ? 7.698 2.268 -3.165 1.00 91.19 98 ILE A N 1
ATOM 744 C CA . ILE A 1 98 ? 7.098 3.605 -3.182 1.00 91.19 98 ILE A CA 1
ATOM 745 C C . ILE A 1 98 ? 6.349 3.808 -1.871 1.00 91.19 98 ILE A C 1
ATOM 747 O O . ILE A 1 98 ? 5.536 2.977 -1.488 1.00 91.19 98 ILE A O 1
ATOM 751 N N . ASN A 1 99 ? 6.603 4.929 -1.200 1.00 94.50 99 ASN A N 1
ATOM 752 C CA . ASN A 1 99 ? 5.841 5.331 -0.021 1.00 94.50 99 ASN A CA 1
ATOM 753 C C . ASN A 1 99 ? 4.820 6.390 -0.430 1.00 94.50 99 ASN A C 1
ATOM 755 O O . ASN A 1 99 ? 5.219 7.393 -1.035 1.00 94.50 99 ASN A O 1
ATOM 759 N N . ALA A 1 100 ? 3.551 6.176 -0.098 1.00 94.88 100 ALA A N 1
ATOM 760 C CA . ALA A 1 100 ? 2.482 7.142 -0.312 1.00 94.88 100 ALA A CA 1
ATOM 761 C C . ALA A 1 100 ? 1.649 7.303 0.960 1.00 94.88 100 ALA A C 1
ATOM 763 O O . ALA A 1 100 ? 1.342 6.325 1.645 1.00 94.88 100 ALA A O 1
ATOM 764 N N . GLU A 1 101 ? 1.285 8.543 1.258 1.00 96.50 101 GLU A N 1
ATOM 765 C CA . GLU A 1 101 ? 0.384 8.853 2.358 1.00 96.50 101 GLU A CA 1
ATOM 766 C C . GLU A 1 101 ? -1.054 8.850 1.853 1.00 96.50 101 GLU A C 1
ATOM 768 O O . GLU A 1 101 ? -1.352 9.352 0.767 1.00 96.50 101 GLU A O 1
ATOM 773 N N . HIS A 1 102 ? -1.937 8.268 2.655 1.00 96.81 102 HIS A N 1
ATOM 774 C CA . HIS A 1 102 ? -3.356 8.181 2.374 1.00 96.81 102 HIS A CA 1
ATOM 775 C C . HIS A 1 102 ? -4.160 8.703 3.560 1.00 96.81 102 HIS A C 1
ATOM 777 O O . HIS A 1 102 ? -3.910 8.335 4.709 1.00 96.81 102 HIS A O 1
ATOM 783 N N . GLU A 1 103 ? -5.156 9.524 3.262 1.00 96.94 103 GLU A N 1
ATOM 784 C CA . GLU A 1 103 ? -6.217 9.913 4.181 1.00 96.94 103 GLU A CA 1
ATOM 785 C C . GLU A 1 103 ? -7.363 8.904 4.086 1.00 96.94 103 GLU A C 1
ATOM 787 O O . GLU A 1 103 ? -7.729 8.465 2.992 1.00 96.94 103 GLU A O 1
ATOM 792 N N . ALA A 1 104 ? -7.919 8.530 5.236 1.00 95.50 104 ALA A N 1
ATOM 793 C CA . ALA A 1 104 ? -9.007 7.574 5.371 1.00 95.50 104 ALA A CA 1
ATOM 794 C C . ALA A 1 104 ? -10.222 8.241 6.022 1.00 95.50 104 ALA A C 1
ATOM 796 O O . ALA A 1 104 ? -10.201 8.614 7.197 1.00 95.50 104 ALA A O 1
ATOM 797 N N . ILE A 1 105 ? -11.302 8.364 5.253 1.00 94.44 105 ILE A N 1
ATOM 798 C CA . ILE A 1 105 ? -12.554 8.981 5.691 1.00 94.44 105 ILE A CA 1
ATOM 799 C C . ILE A 1 105 ? -13.625 7.888 5.777 1.00 94.44 105 ILE A C 1
ATOM 801 O O . ILE A 1 105 ? -13.853 7.204 4.778 1.00 94.44 105 ILE A O 1
ATOM 805 N N . PRO A 1 106 ? -14.322 7.707 6.914 1.00 91.56 106 PRO A N 1
ATOM 806 C CA . PRO A 1 106 ? -15.405 6.730 7.018 1.00 91.56 106 PRO A CA 1
ATOM 807 C C . PRO A 1 106 ? -16.445 6.887 5.901 1.00 91.56 106 PRO A C 1
ATOM 809 O O . PRO A 1 106 ? -16.960 7.980 5.669 1.00 91.56 106 PRO A O 1
ATOM 812 N N . ALA A 1 107 ? -16.811 5.786 5.238 1.00 87.44 107 ALA A N 1
ATOM 813 C CA . ALA A 1 107 ? -17.755 5.791 4.114 1.00 87.44 107 ALA A CA 1
ATOM 814 C C . ALA A 1 107 ? -19.235 5.973 4.539 1.00 87.44 107 ALA A C 1
ATOM 816 O O . ALA A 1 107 ? -20.146 5.836 3.719 1.00 87.44 107 ALA A O 1
ATOM 817 N N . GLY A 1 108 ? -19.483 6.279 5.819 1.00 80.44 108 GLY A N 1
ATOM 818 C CA . GLY A 1 108 ? -20.795 6.554 6.410 1.00 80.44 108 GLY A CA 1
ATOM 819 C C . GLY A 1 108 ? -21.234 5.530 7.467 1.00 80.44 108 GLY A C 1
ATOM 820 O O . GLY A 1 108 ? -20.747 4.406 7.515 1.00 80.44 108 GLY A O 1
ATOM 821 N N . LYS A 1 109 ? -22.221 5.910 8.294 1.00 67.56 109 LYS A N 1
ATOM 822 C CA . LYS A 1 109 ? -22.688 5.168 9.493 1.00 67.56 109 LYS A CA 1
ATOM 823 C C . LYS A 1 109 ? -23.258 3.757 9.251 1.00 67.56 109 LYS A C 1
ATOM 825 O O . LYS A 1 109 ? -23.593 3.079 10.207 1.00 67.56 109 LYS A O 1
ATOM 830 N N . LYS A 1 110 ? -23.465 3.347 7.995 1.00 65.62 110 LYS A N 1
ATOM 831 C CA . LYS A 1 110 ? -24.047 2.036 7.632 1.00 65.62 110 LYS A CA 1
ATOM 832 C C . LYS A 1 110 ? -23.012 1.047 7.084 1.00 65.62 110 LYS A C 1
ATOM 834 O O . LYS A 1 110 ? -23.387 -0.041 6.661 1.00 65.62 110 LYS A O 1
ATOM 839 N N . ARG A 1 111 ? -21.740 1.446 7.001 1.00 69.94 111 ARG A N 1
ATOM 840 C CA . ARG A 1 111 ? -20.655 0.654 6.411 1.00 69.94 111 ARG A CA 1
ATOM 841 C C . ARG A 1 111 ? -19.491 0.583 7.392 1.00 69.94 111 ARG A C 1
ATOM 843 O O . ARG A 1 111 ? -18.431 1.149 7.141 1.00 69.94 111 ARG A O 1
ATOM 850 N N . ASP A 1 112 ? -19.731 -0.069 8.526 1.00 72.19 112 ASP A N 1
ATOM 851 C CA . ASP A 1 112 ? -18.739 -0.196 9.592 1.00 72.19 112 ASP A CA 1
ATOM 852 C C . ASP A 1 112 ? -17.438 -0.805 9.057 1.00 72.19 112 ASP A C 1
ATOM 854 O O . ASP A 1 112 ? -17.434 -1.796 8.326 1.00 72.19 112 ASP A O 1
ATOM 858 N N . GLY A 1 113 ? -16.326 -0.144 9.373 1.00 81.06 113 GLY A N 1
ATOM 859 C CA . GLY A 1 113 ? -14.992 -0.512 8.906 1.00 81.06 113 GLY A CA 1
ATOM 860 C C . GLY A 1 113 ? -14.666 -0.121 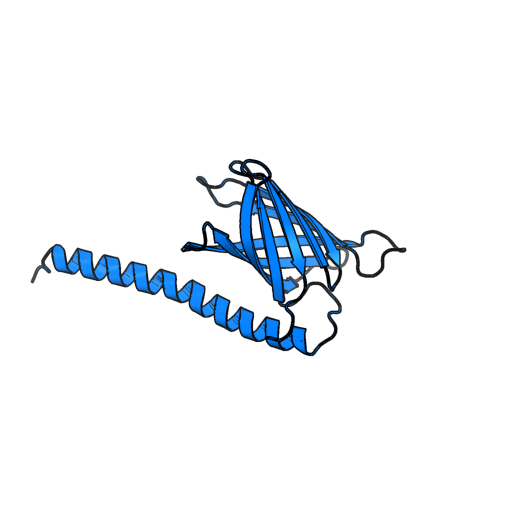7.461 1.00 81.06 113 GLY A C 1
ATOM 861 O O . GLY A 1 113 ? -13.498 -0.200 7.098 1.00 81.06 113 GLY A O 1
ATOM 862 N N . LEU A 1 114 ? -15.624 0.328 6.637 1.00 92.69 114 LEU A N 1
ATOM 863 C CA . LEU A 1 114 ? -15.329 0.807 5.283 1.00 92.69 114 LEU A CA 1
ATOM 864 C C . LEU A 1 114 ? -14.931 2.288 5.302 1.00 92.69 114 LEU A C 1
ATOM 866 O O . LEU A 1 114 ? -15.679 3.151 5.767 1.00 92.69 114 LEU A O 1
ATOM 870 N N . VAL A 1 115 ? -13.783 2.591 4.710 1.00 95.00 115 VAL A N 1
ATOM 871 C CA . VAL A 1 115 ? -13.277 3.950 4.520 1.00 95.00 115 VAL A CA 1
ATOM 872 C C . VAL A 1 115 ? -13.085 4.253 3.039 1.00 95.00 115 VAL A C 1
ATOM 874 O O . VAL A 1 115 ? -12.717 3.378 2.255 1.00 95.00 115 VAL A O 1
ATOM 877 N N . ASN A 1 116 ? -13.318 5.505 2.663 1.00 96.50 116 ASN A N 1
ATOM 878 C CA . ASN A 1 116 ? -12.839 6.080 1.418 1.00 96.50 116 ASN A CA 1
ATOM 879 C C . ASN A 1 116 ? -11.385 6.503 1.629 1.00 96.50 116 ASN A C 1
ATOM 881 O O . ASN A 1 116 ? -11.076 7.190 2.603 1.00 96.50 116 ASN A O 1
ATOM 885 N N . LEU A 1 117 ? -10.512 6.080 0.723 1.00 95.69 117 LEU A N 1
ATOM 886 C CA . LEU A 1 117 ? -9.101 6.427 0.721 1.00 95.69 117 LEU A CA 1
ATOM 887 C C . LEU A 1 117 ? -8.808 7.446 -0.369 1.00 95.69 117 LEU A C 1
ATOM 889 O O . LEU A 1 117 ? -9.247 7.281 -1.508 1.00 95.69 117 LEU A O 1
ATOM 893 N N . SER A 1 118 ? -7.996 8.440 -0.034 1.00 97.06 118 SER A N 1
ATOM 894 C CA . SER A 1 118 ? -7.399 9.362 -0.997 1.00 97.06 118 SER A CA 1
ATOM 895 C C . SER A 1 118 ? -5.942 9.613 -0.655 1.00 97.06 118 SER A C 1
ATOM 897 O O . SER A 1 118 ? -5.588 9.665 0.517 1.00 97.06 118 SER A O 1
ATOM 899 N N . GLY A 1 119 ? -5.084 9.777 -1.652 1.00 95.12 119 GLY A N 1
ATOM 900 C CA . GLY A 1 119 ? -3.679 10.091 -1.418 1.00 95.12 119 GLY A CA 1
ATOM 901 C C . GLY A 1 119 ? -2.994 10.596 -2.671 1.00 95.12 119 GLY A C 1
ATOM 902 O O . GLY A 1 119 ? -3.507 10.426 -3.779 1.00 95.12 119 GLY A O 1
ATOM 903 N N . GLU A 1 120 ? -1.815 11.177 -2.493 1.00 95.06 120 GLU A N 1
ATOM 904 C CA . GLU A 1 120 ? -0.963 11.609 -3.594 1.00 95.06 120 GLU A CA 1
ATOM 905 C C . GLU A 1 120 ? 0.499 11.270 -3.321 1.00 95.06 120 GLU A C 1
ATOM 907 O O . GLU A 1 120 ? 0.967 11.230 -2.180 1.00 95.06 120 GLU A O 1
ATOM 912 N N . LYS A 1 121 ? 1.243 11.030 -4.398 1.00 93.94 121 LYS A N 1
ATOM 913 C CA . LYS A 1 121 ? 2.686 10.861 -4.352 1.00 93.94 121 LYS A CA 1
ATOM 914 C C . LYS A 1 121 ? 3.344 11.531 -5.545 1.00 93.94 121 LYS A C 1
ATOM 916 O O . LYS A 1 121 ? 3.142 11.118 -6.683 1.00 93.94 121 LYS A O 1
ATOM 921 N N . ASP A 1 122 ? 4.200 12.508 -5.271 1.00 93.25 122 ASP A N 1
ATOM 922 C CA . ASP A 1 122 ? 5.135 13.033 -6.262 1.00 93.25 122 ASP A CA 1
ATOM 923 C C . ASP A 1 122 ? 6.330 12.076 -6.422 1.00 93.25 122 ASP A C 1
ATOM 925 O O . ASP A 1 122 ? 7.060 11.788 -5.466 1.00 93.25 122 ASP A O 1
ATOM 929 N N . LEU A 1 123 ? 6.503 11.551 -7.637 1.00 88.25 123 LEU A N 1
ATOM 930 C CA . LEU A 1 123 ? 7.627 10.704 -8.047 1.00 88.25 123 LEU A CA 1
ATOM 931 C C . LEU A 1 123 ? 8.755 11.516 -8.715 1.00 88.25 123 LEU A C 1
ATOM 933 O O . LEU A 1 123 ? 9.651 10.958 -9.352 1.00 88.25 123 LEU A O 1
ATOM 937 N N . GLY A 1 124 ? 8.718 12.840 -8.577 1.00 88.81 124 GLY A N 1
ATOM 938 C CA . GLY A 1 124 ? 9.687 13.776 -9.118 1.00 88.81 124 GLY A CA 1
ATOM 939 C C . GLY A 1 124 ? 9.526 13.989 -10.621 1.00 88.81 124 GLY A C 1
ATOM 940 O O . GLY A 1 124 ? 8.596 13.511 -11.267 1.00 88.81 124 GLY A O 1
ATOM 941 N N . ARG A 1 125 ? 10.486 14.699 -11.217 1.00 83.38 125 ARG A N 1
ATOM 942 C CA . ARG A 1 125 ? 10.399 15.219 -12.594 1.00 83.38 125 ARG A CA 1
ATOM 943 C C . ARG A 1 125 ? 10.069 14.172 -13.671 1.00 83.38 125 ARG A C 1
ATOM 945 O O . ARG A 1 125 ? 9.438 14.516 -14.669 1.00 83.38 125 ARG A O 1
ATOM 952 N N . LEU A 1 126 ? 10.518 12.927 -13.499 1.00 80.50 126 LEU A N 1
ATOM 953 C CA . LEU A 1 126 ? 10.310 11.858 -14.481 1.00 80.50 126 LEU A CA 1
ATOM 954 C C . LEU A 1 126 ? 8.968 11.134 -14.306 1.00 80.50 126 LEU A C 1
ATOM 956 O O . LEU A 1 126 ? 8.383 10.731 -15.306 1.00 80.50 126 LEU A O 1
ATOM 960 N N . GLY A 1 127 ? 8.468 10.994 -13.074 1.00 81.50 127 GLY A N 1
ATOM 961 C CA . GLY A 1 127 ? 7.215 10.284 -12.791 1.00 81.50 127 GLY A CA 1
ATOM 962 C C . GLY A 1 127 ? 5.994 11.196 -12.647 1.00 81.50 127 GLY A C 1
ATOM 963 O O . GLY A 1 127 ? 4.885 10.795 -12.993 1.00 81.50 127 GLY A O 1
ATOM 964 N N . GLY A 1 128 ? 6.196 12.438 -12.207 1.00 90.75 128 GLY A N 1
ATOM 965 C CA . GLY A 1 128 ? 5.131 13.373 -11.858 1.00 90.75 128 GLY A CA 1
ATOM 966 C C . GLY A 1 128 ? 4.347 12.946 -10.616 1.00 90.75 128 GLY A C 1
ATOM 967 O O . GLY A 1 128 ? 4.723 12.014 -9.902 1.00 90.75 128 GLY A O 1
ATOM 968 N N . VAL A 1 129 ? 3.232 13.634 -10.383 1.00 94.50 129 VAL A N 1
ATOM 969 C CA . VAL A 1 129 ? 2.312 13.331 -9.285 1.00 94.50 129 VAL A CA 1
ATOM 970 C C . VAL A 1 129 ? 1.371 12.201 -9.692 1.00 94.50 129 VAL A C 1
ATOM 972 O O . VAL A 1 129 ? 0.770 12.230 -10.769 1.00 94.50 129 VAL A O 1
ATOM 975 N N . TYR A 1 130 ? 1.254 11.213 -8.812 1.00 94.50 130 TYR A N 1
ATOM 976 C CA . TYR A 1 130 ? 0.245 10.166 -8.858 1.00 94.50 130 TYR A CA 1
ATOM 977 C C . TYR A 1 130 ? -0.781 10.407 -7.763 1.00 94.50 130 TYR A C 1
ATOM 979 O O . TYR A 1 130 ? -0.402 10.591 -6.610 1.00 94.50 130 TYR A O 1
ATOM 987 N N . SER A 1 131 ? -2.060 10.363 -8.115 1.00 96.62 131 SER A N 1
ATOM 988 C CA . SER A 1 131 ? -3.164 10.367 -7.163 1.00 96.62 131 SER A CA 1
ATOM 989 C C . SER A 1 131 ? -3.794 8.986 -7.050 1.00 96.62 131 SER A C 1
ATOM 991 O O . SER A 1 131 ? -3.761 8.183 -7.988 1.00 96.62 131 SER A O 1
ATOM 993 N N . PHE A 1 132 ? -4.360 8.717 -5.880 1.00 96.38 132 PHE A N 1
ATOM 994 C CA . PHE A 1 132 ? -5.008 7.463 -5.528 1.00 96.38 132 PHE A CA 1
ATOM 995 C C . PHE A 1 132 ? -6.374 7.770 -4.932 1.00 96.38 132 PHE A C 1
ATOM 997 O O . PHE A 1 132 ? -6.464 8.601 -4.029 1.00 96.38 132 PHE A O 1
ATOM 1004 N N . ILE A 1 133 ? -7.422 7.100 -5.405 1.00 97.50 133 ILE A N 1
ATOM 1005 C CA . ILE A 1 133 ? -8.771 7.195 -4.839 1.00 97.50 133 ILE A CA 1
ATOM 1006 C C . ILE A 1 133 ? -9.349 5.789 -4.757 1.00 97.50 133 ILE A C 1
ATOM 1008 O O . ILE A 1 133 ? -9.287 5.036 -5.724 1.00 97.50 133 ILE A O 1
ATOM 1012 N N . GLY A 1 134 ? -9.907 5.411 -3.614 1.00 96.06 134 GLY A N 1
ATOM 1013 C CA . GLY A 1 134 ? -10.399 4.055 -3.434 1.00 96.06 134 GLY A CA 1
ATOM 1014 C C . GLY A 1 134 ? -11.235 3.850 -2.191 1.00 96.06 134 GLY A C 1
ATOM 1015 O O . GLY A 1 134 ? -11.631 4.790 -1.507 1.00 96.06 134 GLY A O 1
ATOM 1016 N N . THR A 1 135 ? -11.472 2.583 -1.888 1.00 96.50 135 THR A N 1
ATOM 1017 C CA . THR A 1 135 ? -12.129 2.142 -0.663 1.00 96.50 135 THR A CA 1
ATOM 1018 C C . THR A 1 135 ? -11.322 1.037 -0.010 1.00 96.50 135 THR A C 1
ATOM 1020 O O . THR A 1 135 ? -10.788 0.165 -0.702 1.00 96.50 135 THR A O 1
ATOM 1023 N N . ALA A 1 136 ? -11.290 1.029 1.316 1.00 95.69 136 ALA A N 1
ATOM 1024 C CA . ALA A 1 136 ? -10.692 -0.053 2.077 1.00 95.69 136 ALA A CA 1
ATOM 1025 C C . ALA A 1 136 ? -11.540 -0.433 3.286 1.00 95.69 136 ALA A C 1
ATOM 1027 O O . ALA A 1 136 ? -12.243 0.392 3.860 1.00 95.69 136 ALA A O 1
ATOM 1028 N N . SER A 1 137 ? -11.458 -1.699 3.656 1.00 94.56 137 SER A N 1
ATOM 1029 C CA . SER A 1 137 ? -11.931 -2.265 4.911 1.00 94.56 137 SER A CA 1
ATOM 1030 C C . SER A 1 137 ? -10.747 -2.917 5.630 1.00 94.56 137 SER A C 1
ATOM 1032 O O . SER A 1 137 ? -9.660 -2.986 5.055 1.00 94.56 137 SER A O 1
ATOM 1034 N N . PRO A 1 138 ? -10.917 -3.472 6.842 1.00 93.38 138 PRO A N 1
ATOM 1035 C CA . PRO A 1 138 ? -9.837 -4.212 7.486 1.00 93.38 138 PRO A CA 1
ATOM 1036 C C . PRO A 1 138 ? -9.334 -5.426 6.687 1.00 93.38 138 PRO A C 1
ATOM 1038 O O . PRO A 1 138 ? -8.247 -5.922 6.962 1.00 93.38 138 PRO A O 1
ATOM 1041 N N . THR A 1 139 ? -10.082 -5.918 5.693 1.00 93.50 139 THR A N 1
ATOM 1042 C CA . THR A 1 139 ? -9.745 -7.146 4.946 1.00 93.50 139 THR A CA 1
ATOM 1043 C C . THR A 1 139 ? -9.566 -6.956 3.442 1.00 93.50 139 THR A C 1
ATOM 1045 O O . THR A 1 139 ? -8.948 -7.809 2.800 1.00 93.50 139 THR A O 1
ATOM 1048 N N . GLY A 1 140 ? -10.073 -5.863 2.868 1.00 94.38 140 GLY A N 1
ATOM 1049 C CA . GLY A 1 140 ? -10.036 -5.613 1.429 1.00 94.38 140 GLY A CA 1
ATOM 1050 C C . GLY A 1 140 ? -9.676 -4.173 1.101 1.00 94.38 140 GLY A C 1
ATOM 1051 O O . GLY A 1 140 ? -10.113 -3.247 1.773 1.00 94.38 140 GLY A O 1
ATOM 1052 N N . PHE A 1 141 ? -8.903 -3.986 0.039 1.00 94.69 141 PHE A N 1
ATOM 1053 C CA . PHE A 1 141 ? -8.481 -2.679 -0.448 1.00 94.69 141 PHE A CA 1
ATOM 1054 C C . PHE A 1 141 ? -8.605 -2.650 -1.969 1.00 94.69 141 PHE A C 1
ATOM 1056 O O . PHE A 1 141 ? -8.117 -3.546 -2.663 1.00 94.69 141 PHE A O 1
ATOM 1063 N N . LYS A 1 142 ? -9.248 -1.606 -2.493 1.00 97.69 142 LYS A N 1
ATOM 1064 C CA . LYS A 1 142 ? -9.319 -1.336 -3.927 1.00 97.69 142 LYS A CA 1
ATOM 1065 C C . LYS A 1 142 ? -9.178 0.155 -4.175 1.00 97.69 142 LYS A C 1
ATOM 1067 O O . LYS A 1 142 ? -9.907 0.940 -3.575 1.00 97.69 142 LYS A O 1
ATOM 1072 N N . ALA A 1 143 ? -8.273 0.534 -5.066 1.00 97.62 143 ALA A N 1
ATOM 1073 C CA . ALA A 1 143 ? -8.048 1.930 -5.415 1.00 97.62 143 ALA A CA 1
ATOM 1074 C C . ALA A 1 143 ? -7.741 2.088 -6.900 1.00 97.62 143 ALA A C 1
ATOM 1076 O O . ALA A 1 143 ? -7.029 1.274 -7.481 1.00 97.62 143 ALA A O 1
ATOM 1077 N N . ASP A 1 144 ? -8.242 3.162 -7.490 1.00 97.94 144 ASP A N 1
ATOM 1078 C CA . ASP A 1 144 ? -7.781 3.668 -8.769 1.00 97.94 144 ASP A CA 1
ATOM 1079 C C . ASP A 1 144 ? -6.546 4.545 -8.537 1.00 97.94 144 ASP A C 1
ATOM 1081 O O . ASP A 1 144 ? -6.544 5.405 -7.651 1.00 97.94 144 ASP A O 1
ATOM 1085 N N . TYR A 1 145 ? -5.503 4.352 -9.342 1.00 96.06 145 TYR A N 1
ATOM 1086 C CA . TYR A 1 145 ? -4.364 5.264 -9.412 1.00 96.06 145 TYR A CA 1
ATOM 1087 C C . TYR A 1 145 ? -4.364 6.009 -10.743 1.00 96.06 145 TYR A C 1
ATOM 1089 O O . TYR A 1 145 ? -4.756 5.474 -11.785 1.00 96.06 145 TYR A O 1
ATOM 1097 N N . LYS A 1 146 ? -3.884 7.250 -10.728 1.00 96.50 146 LYS A N 1
ATOM 1098 C CA . LYS A 1 146 ? -3.755 8.074 -11.927 1.00 96.50 146 LYS A CA 1
ATOM 1099 C C . LYS A 1 146 ? -2.536 8.974 -11.817 1.00 96.50 146 LYS A C 1
ATOM 1101 O O . LYS A 1 146 ? -2.421 9.752 -10.880 1.00 96.50 146 LYS A O 1
ATOM 1106 N N . GLY A 1 147 ? -1.663 8.911 -12.808 1.00 93.25 147 GLY A N 1
ATOM 1107 C CA . GLY A 1 147 ? -0.534 9.816 -12.956 1.00 93.25 147 GLY A CA 1
ATOM 1108 C C . GLY A 1 147 ? -0.324 10.208 -14.410 1.00 93.25 147 GLY A C 1
ATOM 1109 O O . GLY A 1 147 ? -1.133 9.911 -15.290 1.00 93.25 147 GLY A O 1
ATOM 1110 N N . LYS A 1 148 ? 0.793 10.891 -14.664 1.00 89.25 148 LYS A N 1
ATOM 1111 C CA . LYS A 1 148 ? 1.164 11.340 -16.012 1.00 89.25 148 LYS A CA 1
ATOM 1112 C C . LYS A 1 148 ? 1.418 10.175 -16.973 1.00 89.25 148 LYS A C 1
ATOM 1114 O O . LYS A 1 148 ? 1.082 10.283 -18.147 1.00 89.25 148 LYS A O 1
ATOM 1119 N N . LEU A 1 149 ? 2.075 9.119 -16.492 1.00 88.50 149 LEU A N 1
ATOM 1120 C CA . LEU A 1 149 ? 2.552 8.019 -17.337 1.00 88.50 149 LEU A CA 1
ATOM 1121 C C . LEU A 1 149 ? 1.577 6.843 -17.400 1.00 88.50 149 LEU A C 1
ATOM 1123 O O . LEU A 1 149 ? 1.620 6.090 -18.364 1.00 88.50 149 LEU A O 1
ATOM 1127 N N . ASP A 1 150 ? 0.725 6.674 -16.388 1.00 92.88 150 ASP A N 1
ATOM 1128 C CA . ASP A 1 150 ? -0.181 5.535 -16.307 1.00 92.88 150 ASP A CA 1
ATOM 1129 C C . ASP A 1 150 ? -1.406 5.835 -15.430 1.00 92.88 150 ASP A C 1
ATOM 1131 O O . ASP A 1 150 ? -1.394 6.721 -14.570 1.00 92.88 150 ASP A O 1
ATOM 1135 N N . LYS A 1 151 ? -2.470 5.065 -15.640 1.00 96.31 151 LYS A N 1
ATOM 1136 C CA . LYS A 1 151 ? -3.639 4.990 -14.764 1.00 96.31 151 LYS A CA 1
ATOM 1137 C C . LYS A 1 151 ? -4.095 3.543 -14.680 1.00 96.31 151 LYS A C 1
ATOM 1139 O O . LYS A 1 151 ? -4.029 2.816 -15.670 1.00 96.31 151 LYS A O 1
ATOM 1144 N N . GLY A 1 152 ? -4.637 3.138 -13.548 1.00 97.12 152 GLY A N 1
ATOM 1145 C CA . GLY A 1 152 ? -4.984 1.743 -13.350 1.00 97.12 152 GLY A CA 1
ATOM 1146 C C . GLY A 1 152 ? -5.644 1.479 -12.017 1.00 97.12 152 GLY A C 1
ATOM 1147 O O . GLY A 1 152 ? -6.117 2.398 -11.356 1.00 97.12 152 GLY A O 1
ATOM 1148 N N . VAL A 1 153 ? -5.661 0.206 -11.641 1.00 98.00 153 VAL A N 1
ATOM 1149 C CA . VAL A 1 153 ? -6.294 -0.281 -10.418 1.00 98.00 153 VAL A CA 1
ATOM 1150 C C . VAL A 1 153 ? -5.300 -1.033 -9.552 1.00 98.00 153 VAL A C 1
ATOM 1152 O O . VAL A 1 153 ? -4.471 -1.801 -10.047 1.00 98.00 153 VAL A O 1
ATOM 1155 N N . PHE A 1 154 ? -5.421 -0.842 -8.247 1.00 98.00 154 PHE A N 1
ATOM 1156 C CA . PHE A 1 154 ? -4.871 -1.704 -7.217 1.00 98.00 154 PHE A CA 1
ATOM 1157 C C . PHE A 1 154 ? -6.004 -2.524 -6.612 1.00 98.00 154 PHE A C 1
ATOM 1159 O O . PHE A 1 154 ? -7.046 -1.979 -6.249 1.00 98.00 154 PHE A O 1
ATOM 1166 N N . GLU A 1 155 ? -5.783 -3.824 -6.464 1.00 98.06 155 GLU A N 1
ATOM 1167 C CA . GLU A 1 155 ? -6.687 -4.731 -5.757 1.00 98.06 155 GLU A CA 1
ATOM 1168 C C . GLU A 1 155 ? -5.856 -5.557 -4.784 1.00 98.06 155 GLU A C 1
ATOM 1170 O O . GLU A 1 155 ? -4.928 -6.256 -5.196 1.00 98.06 155 GLU A O 1
ATOM 1175 N N . MET A 1 156 ? -6.146 -5.434 -3.489 1.00 97.75 156 MET A N 1
ATOM 1176 C CA . MET A 1 156 ? -5.345 -6.023 -2.422 1.00 97.75 156 MET A CA 1
ATOM 1177 C C . MET A 1 156 ? -6.212 -6.621 -1.314 1.00 97.75 156 MET A C 1
ATOM 1179 O O . MET A 1 156 ? -7.350 -6.215 -1.075 1.00 97.75 156 MET A O 1
ATOM 1183 N N . LYS A 1 157 ? -5.631 -7.590 -0.612 1.00 96.31 157 LYS A N 1
ATOM 1184 C CA . LYS A 1 157 ? -6.201 -8.290 0.539 1.00 96.31 157 LYS A CA 1
ATOM 1185 C C . LYS A 1 157 ? -5.111 -8.579 1.568 1.00 96.31 157 LYS A C 1
ATOM 1187 O O . LYS A 1 157 ? -3.920 -8.449 1.273 1.00 96.31 157 LYS A O 1
ATOM 1192 N N . ARG A 1 158 ? -5.509 -9.030 2.753 1.00 94.81 158 ARG A N 1
ATOM 1193 C CA . ARG A 1 158 ? -4.564 -9.561 3.742 1.00 94.81 158 ARG A CA 1
ATOM 1194 C C . ARG A 1 158 ? -3.838 -10.796 3.191 1.00 94.81 158 ARG A C 1
ATOM 1196 O O . ARG A 1 158 ? -4.462 -11.592 2.479 1.00 94.81 158 ARG A O 1
ATOM 1203 N N . PRO A 1 159 ? -2.530 -10.957 3.448 1.00 92.25 159 PRO A N 1
ATOM 1204 C CA . PRO A 1 159 ? -1.824 -12.171 3.075 1.00 92.25 159 PRO A CA 1
ATOM 1205 C C . PRO A 1 159 ? -2.392 -13.353 3.860 1.00 92.25 159 PRO A C 1
ATOM 1207 O O . PRO A 1 159 ? -2.604 -13.266 5.065 1.00 92.25 159 PRO A O 1
ATOM 1210 N N . THR A 1 160 ? -2.633 -14.467 3.175 1.00 81.38 160 THR A N 1
ATOM 1211 C CA . THR A 1 160 ? -2.857 -15.740 3.859 1.00 81.38 160 THR A CA 1
ATOM 1212 C C . THR A 1 160 ? -1.547 -16.170 4.517 1.00 81.38 160 THR A C 1
ATOM 1214 O O . THR A 1 160 ? -0.472 -15.864 3.989 1.00 81.38 160 THR A O 1
ATOM 1217 N N . ALA A 1 161 ? -1.627 -16.889 5.640 1.00 63.12 161 ALA A N 1
ATOM 1218 C CA . ALA A 1 161 ? -0.465 -17.600 6.161 1.00 63.12 161 ALA A CA 1
ATOM 1219 C C . ALA A 1 161 ? 0.160 -18.450 5.028 1.00 63.12 161 ALA A C 1
ATOM 1221 O O . ALA A 1 161 ? -0.602 -19.023 4.240 1.00 63.12 161 ALA A O 1
ATOM 1222 N N . PRO A 1 162 ? 1.498 -18.450 4.886 1.00 49.91 162 PRO A N 1
ATOM 1223 C CA . PRO A 1 162 ? 2.184 -19.257 3.881 1.00 49.91 162 PRO A CA 1
ATOM 1224 C C . PRO A 1 162 ? 1.949 -20.757 4.073 1.00 49.91 162 PRO A C 1
ATOM 1226 O O . PRO A 1 162 ? 1.745 -21.184 5.233 1.00 49.91 162 PRO A O 1
#

Organism: NCBI:txid748857

pLDDT: mean 86.57, std 14.22, range [44.16, 98.06]

Foldseek 3Di:
DDDPVVVVVVVVVVVVVVVVVVVVVVVVVQLVVQLVVCQPDQQPAQAGKKKFKWAFPPPRWMWIKIWGKDWDDDDPPAFTKIWTFMWTDGPNPDIDTDIWMWGWAPPDDVDPQKTWIWTWDQPPDPWGIKIWTWIDGSFWTKIWIDTDPTTTITTIGRDHDD

Radius of gyration: 18.66 Å; chains: 1; bounding box: 74×35×39 Å

Secondary structure (DSSP, 8-state):
-PPPHHHHHHHHHHHHHHHHHHHHHHHHHHHHHHHHHHTTS---SS-EEEEEEEEETTT--EEEEEEEEEEEP--TTSPEEEEEEEEEEETTTEEEEEEEEEEEEE--TTSTT-EEEEEEEE-HHHH-EEEEEEEE-SSEEEEEEE-SS-EEEEEEEPPPP-

Sequence (162 aa):
MRLPPALLRLCGALVVSFSLASCSIGYNRDWKAAAATDATLLPKDLEGAWTGTWKSNHDGHKGNLRAIVTKLPTAAGQPDKYNFRYHATWANILSGIINAEHEAIPAGKKRDGLVNLSGEKDLGRLGGVYSFIGTASPTGFKADYKGKLDKGVFEMKRPTAP